Protein AF-A0A1A8QWY4-F1 (afdb_monomer_lite)

Structure (mmCIF, N/CA/C/O backbone):
data_AF-A0A1A8QWY4-F1
#
_entry.id   AF-A0A1A8QWY4-F1
#
loop_
_atom_site.group_PDB
_atom_site.id
_atom_site.type_symbol
_atom_site.label_atom_id
_atom_site.label_alt_id
_atom_site.label_comp_id
_atom_site.label_asym_id
_atom_site.label_entity_id
_atom_site.label_seq_id
_atom_site.pdbx_PDB_ins_code
_atom_site.Cartn_x
_atom_site.Cartn_y
_atom_site.Cartn_z
_atom_site.occupancy
_atom_site.B_iso_or_equiv
_atom_site.auth_seq_id
_atom_site.auth_comp_id
_atom_site.auth_asym_id
_atom_site.auth_atom_id
_atom_site.pdbx_PDB_model_num
ATOM 1 N N . TYR A 1 1 ? -11.179 -5.323 -18.423 1.00 49.53 1 TYR A N 1
ATOM 2 C CA . TYR A 1 1 ? -10.943 -4.690 -19.739 1.00 49.53 1 TYR A CA 1
ATOM 3 C C . TYR A 1 1 ? -12.308 -4.491 -20.391 1.00 49.53 1 TYR A C 1
ATOM 5 O O . TYR A 1 1 ? -13.098 -5.420 -20.308 1.00 49.53 1 TYR A O 1
ATOM 13 N N . ASN A 1 2 ? -12.619 -3.293 -20.911 1.00 76.88 2 ASN A N 1
ATOM 14 C CA . ASN A 1 2 ? -13.962 -2.865 -21.365 1.00 76.88 2 ASN A CA 1
ATOM 15 C C . ASN A 1 2 ? -15.094 -3.124 -20.358 1.00 76.88 2 ASN A C 1
ATOM 17 O O . ASN A 1 2 ? -16.092 -3.777 -20.651 1.00 76.88 2 ASN A O 1
ATOM 21 N N . GLN A 1 3 ? -14.909 -2.622 -19.139 1.00 86.12 3 GLN A N 1
ATOM 22 C CA . GLN A 1 3 ? -15.880 -2.785 -18.068 1.00 86.12 3 GLN A CA 1
ATOM 23 C C . GLN A 1 3 ? -17.067 -1.814 -18.248 1.00 86.12 3 GLN A C 1
ATOM 25 O O . GLN A 1 3 ? -16.849 -0.670 -18.654 1.00 86.12 3 GLN A O 1
ATOM 30 N N . PRO A 1 4 ? -18.325 -2.227 -17.986 1.00 91.88 4 PRO A N 1
ATOM 31 C CA . PRO A 1 4 ? -19.461 -1.315 -18.069 1.00 91.88 4 PRO A CA 1
ATOM 32 C C . PRO A 1 4 ? -19.357 -0.220 -17.001 1.00 91.88 4 PRO A C 1
ATOM 34 O O . PRO A 1 4 ? -19.010 -0.494 -15.851 1.00 91.88 4 PRO A O 1
ATOM 37 N N . ARG A 1 5 ? -19.734 1.017 -17.362 1.00 87.81 5 ARG A N 1
ATOM 38 C CA . ARG A 1 5 ? -19.660 2.195 -16.470 1.00 87.81 5 ARG A CA 1
ATOM 39 C C . ARG A 1 5 ? -20.371 1.989 -15.129 1.00 87.81 5 ARG A C 1
ATOM 41 O O . ARG A 1 5 ? -19.937 2.532 -14.120 1.00 87.81 5 ARG A O 1
ATOM 48 N N . SER A 1 6 ? -21.444 1.197 -15.103 1.00 91.81 6 SER A N 1
ATOM 49 C CA . SER A 1 6 ? -22.170 0.849 -13.877 1.00 91.81 6 SER A CA 1
ATOM 50 C C . SER A 1 6 ? -21.307 0.071 -12.882 1.00 91.81 6 SER A C 1
ATOM 52 O O . SER A 1 6 ? -21.369 0.341 -11.685 1.00 91.81 6 SER A O 1
ATOM 54 N N . LEU A 1 7 ? -20.475 -0.856 -13.364 1.00 91.19 7 LEU A N 1
ATOM 55 C CA . LEU A 1 7 ? -19.603 -1.658 -12.512 1.00 91.19 7 LEU A CA 1
ATOM 56 C C . LEU A 1 7 ? -18.430 -0.827 -11.979 1.00 91.19 7 LEU A C 1
ATOM 58 O O . LEU A 1 7 ? -18.084 -0.957 -10.808 1.00 91.19 7 LEU A O 1
ATOM 62 N N . ASP A 1 8 ? -17.876 0.083 -12.783 1.00 87.44 8 ASP A N 1
ATOM 63 C CA . ASP A 1 8 ? -16.847 1.024 -12.313 1.00 87.44 8 ASP A CA 1
ATOM 64 C C . ASP A 1 8 ? -17.378 1.936 -11.202 1.00 87.44 8 ASP A C 1
ATOM 66 O O . ASP A 1 8 ? -16.730 2.113 -10.168 1.00 87.44 8 ASP A O 1
ATOM 70 N N . LEU A 1 9 ? -18.594 2.462 -11.377 1.00 87.81 9 LEU A N 1
ATOM 71 C CA . LEU A 1 9 ? -19.258 3.292 -10.375 1.00 87.81 9 LEU A CA 1
ATOM 72 C C . LEU A 1 9 ? -19.534 2.498 -9.088 1.00 87.81 9 LEU A C 1
ATOM 74 O O . LEU A 1 9 ? -19.246 2.973 -7.990 1.00 87.81 9 LEU A O 1
ATOM 78 N N . ALA A 1 10 ? -20.036 1.265 -9.219 1.00 92.44 10 ALA A N 1
ATOM 79 C CA . ALA A 1 10 ? -20.291 0.379 -8.087 1.00 92.44 10 ALA A CA 1
ATOM 80 C C . ALA A 1 10 ? -19.004 0.075 -7.303 1.00 92.44 10 ALA A C 1
ATOM 82 O O . ALA A 1 10 ? -18.976 0.217 -6.082 1.00 92.44 10 ALA A O 1
ATOM 83 N N . LEU A 1 11 ? -17.909 -0.268 -7.991 1.00 90.06 11 LEU A N 1
ATOM 84 C CA . LEU A 1 11 ? -16.608 -0.498 -7.358 1.00 90.06 11 LEU A CA 1
ATOM 85 C C . LEU A 1 11 ? -16.070 0.764 -6.674 1.00 90.06 11 LEU A C 1
ATOM 87 O O . LEU A 1 11 ? -15.486 0.663 -5.592 1.00 90.06 11 LEU A O 1
ATOM 91 N N . LYS A 1 12 ? -16.274 1.950 -7.263 1.00 87.50 12 LYS A N 1
ATOM 92 C CA . LYS A 1 12 ? -15.898 3.2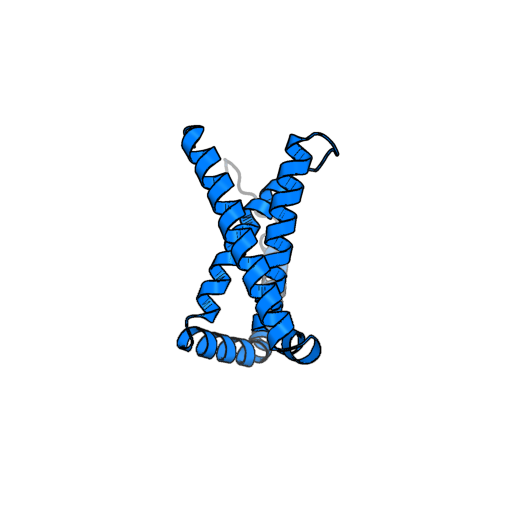31 -6.647 1.00 87.50 12 LYS A CA 1
ATOM 93 C C . LYS A 1 12 ? -16.642 3.436 -5.321 1.00 87.50 12 LYS A C 1
ATOM 95 O O . LYS A 1 12 ? -15.998 3.672 -4.299 1.00 87.50 12 LYS A O 1
ATOM 100 N N . TYR A 1 13 ? -17.964 3.256 -5.298 1.00 90.81 13 TYR A N 1
ATOM 101 C CA . TYR A 1 13 ? -18.756 3.370 -4.066 1.00 90.81 13 TYR A CA 1
ATOM 102 C C . TYR A 1 13 ? -18.387 2.324 -3.012 1.00 90.81 13 TYR A C 1
ATOM 104 O O . TYR A 1 13 ? -18.199 2.676 -1.847 1.00 90.81 13 TYR A O 1
ATOM 112 N N . CYS A 1 14 ? -18.201 1.064 -3.411 1.00 91.12 14 CYS A N 1
ATOM 113 C CA . CYS A 1 14 ? -17.723 0.018 -2.509 1.00 91.12 14 CYS A CA 1
ATOM 114 C C . CYS A 1 14 ? -16.376 0.398 -1.877 1.00 91.12 14 CYS A C 1
ATOM 116 O O . CYS A 1 14 ? -16.196 0.266 -0.668 1.00 91.12 14 CYS A O 1
ATOM 118 N N . ASN A 1 15 ? -15.436 0.927 -2.666 1.00 89.69 15 ASN A N 1
ATOM 119 C CA . ASN A 1 15 ? -14.136 1.357 -2.154 1.00 89.69 15 ASN A CA 1
ATOM 120 C C . ASN A 1 15 ? -14.244 2.477 -1.113 1.00 89.69 15 ASN A C 1
ATOM 122 O O . ASN A 1 15 ? -13.522 2.424 -0.112 1.00 89.69 15 ASN A O 1
ATOM 126 N N . TYR A 1 16 ? -15.136 3.452 -1.305 1.00 91.00 16 TYR A N 1
ATOM 127 C CA . TYR A 1 16 ? -15.405 4.477 -0.292 1.00 91.00 16 TYR A CA 1
ATOM 128 C C . TYR A 1 16 ? -15.984 3.885 0.985 1.00 91.00 16 TYR A C 1
ATOM 130 O O . TYR A 1 16 ? -15.478 4.179 2.065 1.00 91.00 16 TYR A O 1
ATOM 138 N N . PHE A 1 17 ? -16.993 3.022 0.860 1.00 93.50 17 PHE A N 1
ATOM 139 C CA . PHE A 1 17 ? -17.651 2.385 1.998 1.00 93.50 17 PHE A CA 1
ATOM 140 C C . PHE A 1 17 ? -16.683 1.533 2.832 1.00 93.50 17 PHE A C 1
ATOM 142 O O . PHE A 1 17 ? -16.621 1.664 4.052 1.00 93.50 17 PHE A O 1
ATOM 149 N N . PHE A 1 18 ? -15.854 0.705 2.190 1.00 90.69 18 PHE A N 1
ATOM 150 C CA . PHE A 1 18 ? -14.842 -0.069 2.911 1.00 90.69 18 PHE A CA 1
ATOM 151 C C . PHE A 1 18 ? -13.800 0.832 3.576 1.00 90.69 18 PHE A C 1
ATOM 153 O O . PHE A 1 18 ? -13.403 0.587 4.713 1.00 90.69 18 PHE A O 1
ATOM 160 N N . THR A 1 19 ? -13.365 1.895 2.893 1.00 91.12 19 THR A N 1
ATOM 161 C CA . THR A 1 19 ? -12.367 2.814 3.457 1.00 91.12 19 THR A CA 1
ATOM 162 C C . THR A 1 19 ? -12.923 3.571 4.659 1.00 91.12 19 THR A C 1
ATOM 164 O O . THR A 1 19 ? -12.224 3.680 5.663 1.00 91.12 19 THR A O 1
ATOM 167 N N . SER A 1 20 ? -14.172 4.040 4.606 1.00 93.38 20 SER A N 1
ATOM 168 C CA . SER A 1 20 ? -14.803 4.728 5.735 1.00 93.38 20 SER A CA 1
ATOM 169 C C . SER A 1 20 ? -14.970 3.802 6.940 1.00 93.38 20 SER A C 1
ATOM 171 O O . SER A 1 20 ? -14.622 4.199 8.053 1.00 93.38 20 SER A O 1
ATOM 173 N N . MET A 1 21 ? -15.387 2.548 6.730 1.00 92.94 21 MET A N 1
ATOM 174 C CA . MET A 1 21 ? -15.431 1.555 7.807 1.00 92.94 21 MET A CA 1
ATOM 175 C C . MET A 1 21 ? -14.048 1.299 8.414 1.00 92.94 21 MET A C 1
ATOM 177 O O . MET A 1 21 ? -13.925 1.253 9.635 1.00 92.94 21 MET A O 1
ATOM 181 N N . PHE A 1 22 ? -12.989 1.202 7.604 1.00 91.44 22 PHE A N 1
ATOM 182 C CA . PHE A 1 22 ? -11.632 1.007 8.125 1.00 91.44 22 PHE A CA 1
ATOM 183 C C . PHE A 1 22 ? -11.098 2.210 8.904 1.00 91.44 22 PHE A C 1
ATOM 185 O O . PHE A 1 22 ? -10.380 2.027 9.886 1.00 91.44 22 PHE A O 1
ATOM 192 N N . VAL A 1 23 ? -11.433 3.430 8.483 1.00 93.81 23 VAL A N 1
ATOM 193 C CA . VAL A 1 23 ? -11.103 4.643 9.243 1.00 93.81 23 VAL A CA 1
ATOM 194 C C . VAL A 1 23 ? -11.809 4.610 10.595 1.00 93.81 23 VAL A C 1
ATOM 196 O O . VAL A 1 23 ? -11.167 4.814 11.623 1.00 93.81 23 VAL A O 1
ATOM 199 N N . LEU A 1 24 ? -13.105 4.292 10.608 1.00 95.06 24 LEU A N 1
ATOM 200 C CA . LEU A 1 24 ? -13.897 4.211 11.832 1.00 95.06 24 LEU A CA 1
ATOM 201 C C . LEU A 1 24 ? -13.357 3.133 12.784 1.00 95.06 24 LEU A C 1
ATOM 203 O O . LEU A 1 24 ? -13.155 3.402 13.965 1.00 95.06 24 LEU A O 1
ATOM 207 N N . GLU A 1 25 ? -13.036 1.946 12.270 1.00 92.94 25 GLU A N 1
ATOM 208 C CA . GLU A 1 25 ? -12.401 0.865 13.030 1.00 92.94 25 GLU A CA 1
ATOM 209 C C . GLU A 1 25 ? -11.072 1.312 13.668 1.00 92.94 25 GLU A C 1
ATOM 211 O O . GLU A 1 25 ? -10.830 1.056 14.851 1.00 92.94 25 GLU A O 1
ATOM 216 N N . ALA A 1 26 ? -10.212 2.003 12.911 1.00 91.88 26 ALA A N 1
ATOM 217 C CA . ALA A 1 26 ? -8.927 2.492 13.406 1.00 91.88 26 ALA A CA 1
ATOM 218 C C . ALA A 1 26 ? -9.088 3.574 14.485 1.00 91.88 26 ALA A C 1
ATOM 220 O O . ALA A 1 26 ? -8.382 3.540 15.493 1.00 91.88 26 ALA A O 1
ATOM 221 N N . VAL A 1 27 ? -10.042 4.496 14.313 1.00 93.88 27 VAL A N 1
ATOM 222 C CA . VAL A 1 27 ? -10.360 5.533 15.307 1.00 93.88 27 VAL A CA 1
ATOM 223 C C . VAL A 1 27 ? -10.887 4.905 16.596 1.00 93.88 27 VAL A C 1
ATOM 225 O O . VAL A 1 27 ? -10.397 5.234 17.675 1.00 93.88 27 VAL A O 1
ATOM 228 N N . LEU A 1 28 ? -11.820 3.952 16.504 1.00 93.94 28 LEU A N 1
ATOM 229 C CA . LEU A 1 28 ? -12.336 3.241 17.676 1.00 93.94 28 LEU A CA 1
ATOM 230 C C . LEU A 1 28 ? -11.222 2.501 18.425 1.00 93.94 28 LEU A C 1
ATOM 232 O O . LEU A 1 28 ? -11.135 2.601 19.648 1.00 93.94 28 LEU A O 1
ATOM 236 N N . LYS A 1 29 ? -10.322 1.811 17.712 1.00 91.06 29 LYS A N 1
ATOM 237 C CA . LYS A 1 29 ? -9.148 1.160 18.321 1.00 91.06 29 LYS A CA 1
ATOM 238 C C . LYS A 1 29 ? -8.216 2.162 19.000 1.00 91.06 29 LYS A C 1
ATOM 240 O O . LYS A 1 29 ? -7.703 1.872 20.080 1.00 91.06 29 LYS A O 1
ATOM 245 N N . LEU A 1 30 ? -7.986 3.323 18.387 1.00 92.44 30 LEU A N 1
ATOM 246 C CA . LEU A 1 30 ? -7.130 4.364 18.954 1.00 92.44 30 LEU A CA 1
ATOM 247 C C . LEU A 1 30 ? -7.714 4.918 20.260 1.00 92.44 30 LEU A C 1
ATOM 249 O O . LEU A 1 30 ? -6.974 5.082 21.229 1.00 92.44 30 LEU A O 1
ATOM 253 N N . ILE A 1 31 ? -9.030 5.148 20.302 1.00 93.38 31 ILE A N 1
ATOM 254 C CA . ILE A 1 31 ? -9.739 5.607 21.505 1.00 93.38 31 ILE A CA 1
ATOM 255 C C . ILE A 1 31 ? -9.716 4.521 22.590 1.00 93.38 31 ILE A C 1
ATOM 257 O O . ILE A 1 31 ? -9.390 4.814 23.736 1.00 93.38 31 ILE A O 1
ATOM 261 N N . ALA A 1 32 ? -9.999 3.264 22.234 1.00 93.25 32 ALA A N 1
ATOM 262 C CA . ALA A 1 32 ? -10.088 2.161 23.191 1.00 93.25 32 ALA A CA 1
ATOM 263 C C . ALA A 1 32 ? -8.735 1.784 23.822 1.00 93.25 32 ALA A C 1
ATOM 265 O O . ALA A 1 32 ? -8.659 1.532 25.023 1.00 93.25 32 ALA A O 1
ATOM 266 N N . PHE A 1 33 ? -7.654 1.731 23.034 1.00 89.12 33 PHE A N 1
ATOM 267 C CA . PHE A 1 33 ? -6.326 1.355 23.537 1.00 89.12 33 PHE A CA 1
ATOM 268 C C . PHE A 1 33 ? -5.491 2.549 24.024 1.00 89.12 33 PHE A C 1
ATOM 270 O O . PHE A 1 33 ? -4.528 2.354 24.772 1.00 89.12 33 PHE A O 1
ATOM 277 N N . GLY A 1 34 ? -5.832 3.767 23.601 1.00 89.25 34 GLY A N 1
ATOM 278 C CA . GLY A 1 34 ? -5.031 4.971 23.802 1.00 89.25 34 GLY A CA 1
ATOM 279 C C . GLY A 1 34 ? -3.769 5.007 22.928 1.00 89.25 34 GLY A C 1
ATOM 280 O O . GLY A 1 34 ? -3.248 3.979 22.486 1.00 89.25 34 GLY A O 1
ATOM 281 N N . PHE A 1 35 ? -3.221 6.208 22.713 1.00 86.38 35 PHE A N 1
ATOM 282 C CA . PHE A 1 35 ? -2.078 6.439 21.814 1.00 86.38 35 PHE A CA 1
ATOM 283 C C . PHE A 1 35 ? -0.872 5.533 22.114 1.00 86.38 35 PHE A C 1
ATOM 285 O O . PHE A 1 35 ? -0.337 4.874 21.226 1.00 86.38 35 PHE A O 1
ATOM 292 N N . ARG A 1 36 ? -0.447 5.437 23.377 1.00 86.38 36 ARG A N 1
ATOM 293 C CA . ARG A 1 36 ? 0.808 4.748 23.723 1.00 86.38 36 ARG A CA 1
ATOM 294 C C . ARG A 1 36 ? 0.760 3.237 23.484 1.00 86.38 36 ARG A C 1
ATOM 296 O O . ARG A 1 36 ? 1.755 2.653 23.063 1.00 86.38 36 ARG A O 1
ATOM 303 N N . ARG A 1 37 ? -0.378 2.592 23.758 1.00 87.88 37 ARG A N 1
ATOM 304 C CA . ARG A 1 37 ? -0.535 1.142 23.566 1.00 87.88 37 ARG A CA 1
ATOM 305 C C . ARG A 1 37 ? -0.850 0.807 22.111 1.00 87.88 37 ARG A C 1
ATOM 307 O O . ARG A 1 37 ? -0.335 -0.192 21.618 1.00 87.88 37 ARG A O 1
ATOM 314 N N . PHE A 1 38 ? -1.594 1.670 21.416 1.00 89.75 38 PHE A N 1
ATOM 315 C CA . PHE A 1 38 ? -1.869 1.520 19.988 1.00 89.75 38 PHE A CA 1
ATOM 316 C C . PHE A 1 38 ? -0.575 1.460 19.165 1.00 89.75 38 PHE A C 1
ATOM 318 O O . PHE A 1 38 ? -0.367 0.511 18.414 1.00 89.75 38 PHE A O 1
ATOM 325 N N . PHE A 1 39 ? 0.343 2.408 19.378 1.00 90.06 39 PHE A N 1
ATOM 326 C CA . PHE A 1 39 ? 1.611 2.455 18.646 1.00 90.06 39 PHE A CA 1
ATOM 327 C C . PHE A 1 39 ? 2.647 1.423 19.106 1.00 90.06 39 PHE A C 1
ATOM 329 O O . PHE A 1 39 ? 3.667 1.277 18.444 1.00 90.06 39 PHE A O 1
ATOM 336 N N . LYS A 1 40 ? 2.432 0.682 20.199 1.00 90.69 40 LYS A N 1
ATOM 337 C CA . LYS A 1 40 ? 3.360 -0.388 20.607 1.00 90.69 40 LYS A CA 1
ATO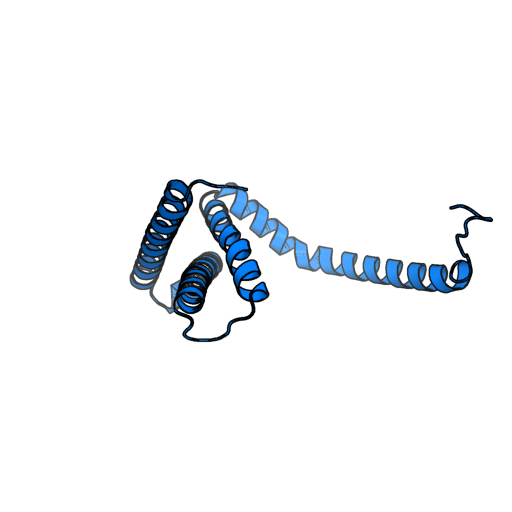M 338 C C . LYS A 1 40 ? 3.129 -1.688 19.826 1.00 90.69 40 LYS A C 1
ATOM 340 O O . LYS A 1 40 ? 4.068 -2.458 19.641 1.00 90.69 40 LYS A O 1
ATOM 345 N N . ASP A 1 41 ? 1.903 -1.937 19.371 1.00 87.94 41 ASP A N 1
ATOM 346 C CA . ASP A 1 41 ? 1.546 -3.154 18.638 1.00 87.94 41 ASP A CA 1
ATOM 347 C C . ASP A 1 41 ? 1.796 -2.998 17.128 1.00 87.94 41 ASP A C 1
ATOM 349 O O . ASP A 1 41 ? 1.172 -2.173 16.456 1.00 87.94 41 ASP A O 1
ATOM 353 N N . ARG A 1 42 ? 2.682 -3.837 16.575 1.00 86.88 42 ARG A N 1
ATOM 354 C CA . ARG A 1 42 ? 3.044 -3.857 15.144 1.00 86.88 42 ARG A CA 1
ATOM 355 C C . ARG A 1 42 ? 1.829 -4.092 14.245 1.00 86.88 42 ARG A C 1
ATOM 357 O O . ARG A 1 42 ? 1.744 -3.521 13.162 1.00 86.88 42 ARG A O 1
ATOM 364 N N . TRP A 1 43 ? 0.850 -4.866 14.713 1.00 87.19 43 TRP A N 1
ATOM 365 C CA . TRP A 1 43 ? -0.369 -5.149 13.954 1.00 87.19 43 TRP A CA 1
ATOM 366 C C . TRP A 1 43 ? -1.356 -3.986 13.929 1.00 87.19 43 TRP A C 1
ATOM 368 O O . TRP A 1 43 ? -2.225 -3.945 13.059 1.00 87.19 43 TRP A O 1
ATOM 378 N N . ASN A 1 44 ? -1.263 -3.056 14.878 1.00 89.62 44 ASN A N 1
ATOM 379 C CA . ASN A 1 44 ? -2.050 -1.824 14.866 1.00 89.62 44 ASN A CA 1
ATOM 380 C C . ASN A 1 44 ? -1.345 -0.734 14.048 1.00 89.62 44 ASN A C 1
ATOM 382 O O . ASN A 1 44 ? -2.013 0.015 13.340 1.00 89.62 44 ASN A O 1
ATOM 386 N N . GLN A 1 45 ? -0.007 -0.707 14.053 1.00 90.94 45 GLN A N 1
ATOM 387 C CA . GLN A 1 45 ? 0.775 0.139 13.144 1.00 90.94 45 GLN A CA 1
ATOM 388 C C . GLN A 1 45 ? 0.511 -0.210 11.671 1.00 90.94 45 GLN A C 1
ATOM 390 O O . GLN A 1 45 ? 0.254 0.685 10.870 1.00 90.94 45 GLN A O 1
ATOM 395 N N . LEU A 1 46 ? 0.517 -1.503 11.319 1.00 89.75 46 LEU A N 1
ATOM 396 C CA . LEU A 1 46 ? 0.203 -1.971 9.964 1.00 89.75 46 LEU A CA 1
ATOM 397 C C . LEU A 1 46 ? -1.234 -1.608 9.558 1.00 89.75 46 LEU A C 1
ATOM 399 O O . LEU A 1 46 ? -1.463 -1.137 8.448 1.00 89.75 46 LEU A O 1
ATOM 403 N N . ASP A 1 47 ? -2.194 -1.777 10.468 1.00 90.56 47 ASP A N 1
ATOM 404 C CA . ASP A 1 47 ? -3.598 -1.412 10.248 1.00 90.56 47 ASP A CA 1
ATOM 405 C C . ASP A 1 47 ? -3.751 0.091 9.954 1.00 90.56 47 ASP A C 1
ATOM 407 O O . ASP A 1 47 ?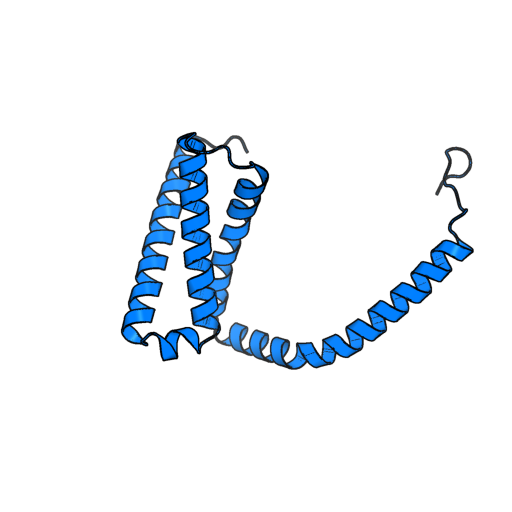 -4.374 0.472 8.960 1.00 90.56 47 ASP A O 1
ATOM 411 N N . LEU A 1 48 ? -3.098 0.942 10.754 1.00 92.12 48 LEU A N 1
ATOM 412 C CA . LEU A 1 48 ? -3.079 2.390 10.547 1.00 92.12 48 LEU A CA 1
ATOM 413 C C . LEU A 1 48 ? -2.416 2.769 9.215 1.00 92.12 48 LEU A C 1
ATOM 415 O O . LEU A 1 48 ? -2.953 3.596 8.481 1.00 92.12 48 LEU A O 1
ATOM 419 N N . ALA A 1 49 ? -1.288 2.145 8.869 1.00 92.19 49 ALA A N 1
ATOM 420 C CA . ALA A 1 49 ? -0.599 2.391 7.604 1.00 92.19 49 ALA A CA 1
ATOM 421 C C . ALA A 1 49 ? -1.489 2.055 6.394 1.00 92.19 49 ALA A C 1
ATOM 423 O O . ALA A 1 49 ? -1.577 2.847 5.456 1.00 92.19 49 ALA A O 1
ATOM 424 N N . ILE A 1 50 ? -2.213 0.931 6.437 1.00 91.94 50 ILE A N 1
ATOM 425 C CA . ILE A 1 50 ? -3.169 0.548 5.387 1.00 91.94 50 ILE A CA 1
ATOM 426 C C . ILE A 1 50 ? -4.298 1.576 5.271 1.00 91.94 50 ILE A C 1
ATOM 428 O O . ILE A 1 50 ? -4.698 1.912 4.154 1.00 91.94 50 ILE A O 1
ATOM 432 N N . VAL A 1 51 ? -4.822 2.080 6.392 1.00 93.44 51 VAL A N 1
ATOM 433 C CA . VAL A 1 51 ? -5.873 3.112 6.398 1.00 93.44 51 VAL A CA 1
ATOM 434 C C . VAL A 1 51 ? -5.365 4.414 5.778 1.00 93.44 51 VAL A C 1
ATOM 436 O O . VAL A 1 51 ? -6.024 4.957 4.894 1.00 93.44 51 VAL A O 1
ATOM 439 N N . LEU A 1 52 ? -4.175 4.880 6.160 1.00 92.94 52 LEU A N 1
ATOM 440 C CA . LEU A 1 52 ? -3.574 6.097 5.603 1.00 92.94 52 LEU A CA 1
ATOM 441 C C . LEU A 1 52 ? -3.326 5.975 4.096 1.00 92.94 52 LEU A C 1
ATOM 443 O O . LEU A 1 52 ? -3.731 6.844 3.328 1.00 92.94 52 LEU A O 1
ATOM 447 N N . LEU A 1 53 ? -2.734 4.860 3.666 1.00 91.88 53 LEU A N 1
ATOM 448 C CA . LEU A 1 53 ? -2.503 4.544 2.258 1.00 91.88 53 LEU A CA 1
ATOM 449 C C . LEU A 1 53 ? -3.816 4.499 1.462 1.00 91.88 53 LEU A C 1
ATOM 451 O O . LEU A 1 53 ? -3.891 4.960 0.325 1.00 91.88 53 LEU A O 1
ATOM 455 N N . SER A 1 54 ? -4.867 3.961 2.078 1.00 90.75 54 SER A N 1
ATOM 456 C CA . SER A 1 54 ? -6.203 3.857 1.497 1.00 90.75 54 SER A CA 1
ATOM 457 C C . SER A 1 54 ? -6.862 5.213 1.289 1.00 90.75 54 SER A C 1
ATOM 459 O O . SER A 1 54 ? -7.434 5.440 0.227 1.00 90.75 54 SER A O 1
ATOM 461 N N . VAL A 1 55 ? -6.771 6.100 2.281 1.00 92.31 55 VAL A N 1
ATOM 462 C CA . VAL A 1 55 ? -7.290 7.469 2.191 1.00 92.31 55 VAL A CA 1
ATOM 463 C C . VAL A 1 55 ? -6.497 8.256 1.150 1.00 92.31 55 VAL A C 1
ATOM 465 O O . VAL A 1 55 ? -7.097 8.820 0.242 1.00 92.31 55 VAL A O 1
ATOM 468 N N . MET A 1 56 ? -5.163 8.207 1.208 1.00 90.25 56 MET A N 1
ATOM 469 C CA . MET A 1 56 ? -4.281 8.877 0.246 1.00 90.25 56 MET A CA 1
ATOM 470 C C . MET A 1 56 ? -4.538 8.413 -1.194 1.00 90.25 56 MET A C 1
ATOM 472 O O . MET A 1 56 ? -4.611 9.220 -2.114 1.00 90.25 56 MET A O 1
ATOM 476 N N . GLY A 1 57 ? -4.713 7.108 -1.406 1.00 88.62 57 GLY A N 1
ATOM 477 C CA . GLY A 1 57 ? -4.983 6.565 -2.735 1.00 88.62 57 GLY A CA 1
ATOM 478 C C . GLY A 1 57 ? -6.346 6.966 -3.296 1.00 88.62 57 GLY A C 1
ATOM 479 O O . GLY A 1 57 ? -6.525 6.913 -4.505 1.00 88.62 57 GLY A O 1
ATOM 480 N N . ILE A 1 58 ? -7.315 7.325 -2.452 1.00 88.81 58 ILE A N 1
ATOM 481 C CA . ILE A 1 58 ? -8.614 7.846 -2.892 1.00 88.81 58 ILE A CA 1
ATOM 482 C C . ILE A 1 58 ? -8.521 9.352 -3.150 1.00 88.81 58 ILE A C 1
ATOM 484 O O . ILE A 1 58 ? -8.984 9.812 -4.187 1.00 88.81 58 ILE A O 1
ATOM 488 N N . THR A 1 59 ? -7.890 10.124 -2.260 1.00 87.12 59 THR A N 1
ATOM 489 C CA . THR A 1 59 ? -7.765 11.579 -2.443 1.00 87.12 59 THR A CA 1
ATOM 490 C C . THR A 1 59 ? -6.968 11.933 -3.694 1.00 87.12 59 THR A C 1
ATOM 492 O O . THR A 1 59 ? -7.359 12.843 -4.416 1.00 87.12 59 THR A O 1
ATOM 495 N N . LEU A 1 60 ? -5.896 11.195 -3.999 1.00 85.25 60 LEU A N 1
ATOM 496 C CA . LEU A 1 60 ? -5.103 11.411 -5.214 1.00 85.25 60 LEU A CA 1
ATOM 497 C C . LEU A 1 60 ? -5.893 11.127 -6.502 1.00 85.25 60 LEU A C 1
ATOM 499 O O . LEU A 1 60 ? -5.727 11.859 -7.473 1.00 85.25 60 LEU A O 1
ATOM 503 N N . GLU A 1 61 ? -6.770 10.116 -6.508 1.00 83.25 61 GLU A N 1
ATOM 504 C CA . GLU A 1 61 ? -7.643 9.834 -7.660 1.00 83.25 61 GLU A CA 1
ATOM 505 C C . GLU A 1 61 ? -8.685 10.944 -7.874 1.00 83.25 61 GLU A C 1
ATOM 507 O O . GLU A 1 61 ? -8.951 11.325 -9.011 1.00 83.25 61 GLU A O 1
ATOM 512 N N . GLU A 1 62 ? -9.244 11.518 -6.805 1.00 83.06 62 GLU A N 1
ATOM 513 C CA . GLU A 1 62 ? -10.205 12.624 -6.937 1.00 83.06 62 GLU A CA 1
ATOM 514 C C . GLU A 1 62 ? -9.544 13.946 -7.367 1.00 83.06 62 GLU A C 1
ATOM 516 O O . GLU A 1 62 ? -10.158 14.739 -8.088 1.00 83.06 62 GLU A O 1
ATOM 521 N N . ILE A 1 63 ? -8.290 14.188 -6.965 1.00 81.94 63 ILE A N 1
ATOM 522 C CA . ILE A 1 63 ? -7.517 15.372 -7.381 1.00 81.94 63 ILE A CA 1
ATOM 523 C C . ILE A 1 63 ? -7.198 15.325 -8.882 1.00 81.94 63 ILE A C 1
ATOM 525 O O . ILE A 1 63 ? -7.297 16.356 -9.548 1.00 81.94 63 ILE A O 1
ATOM 529 N N . GLU A 1 64 ? -6.869 14.144 -9.419 1.00 77.12 64 GLU A N 1
ATOM 530 C CA . GLU A 1 64 ? -6.666 13.929 -10.860 1.00 77.12 64 GLU A CA 1
ATOM 531 C C . GLU A 1 64 ? -7.935 14.271 -11.656 1.00 77.12 64 GLU A C 1
ATOM 533 O O . GLU A 1 64 ? -7.874 15.024 -12.626 1.00 77.12 64 GLU A O 1
ATOM 538 N N . ILE A 1 65 ? -9.099 13.782 -11.208 1.00 72.94 65 ILE A N 1
ATOM 539 C CA . ILE A 1 65 ? -10.396 14.035 -11.862 1.00 72.94 65 ILE A CA 1
ATOM 540 C C . ILE A 1 65 ? -10.754 15.525 -11.829 1.00 72.94 65 ILE A C 1
ATOM 542 O O . ILE A 1 65 ? -11.324 16.052 -12.783 1.00 72.94 65 ILE A O 1
ATOM 546 N N . SER A 1 66 ? -10.402 16.207 -10.739 1.00 74.06 66 SER A N 1
ATOM 547 C CA . SER A 1 66 ? -10.679 17.633 -10.548 1.00 74.06 66 SER A CA 1
ATOM 548 C C . SER A 1 66 ? -9.682 18.545 -11.279 1.00 74.06 66 SER A C 1
ATOM 550 O O . SER A 1 66 ? -9.809 19.763 -11.180 1.00 74.06 66 SER A O 1
ATOM 552 N N . ALA A 1 67 ? -8.681 17.979 -11.975 1.00 70.50 67 ALA A N 1
ATOM 553 C CA . ALA A 1 67 ? -7.597 18.680 -12.676 1.00 70.50 67 ALA A CA 1
ATOM 554 C C . ALA A 1 67 ? -6.889 19.766 -11.837 1.00 70.50 67 ALA A C 1
ATOM 556 O O . ALA A 1 67 ? -6.277 20.686 -12.378 1.00 70.50 67 ALA A O 1
ATOM 557 N N . ALA A 1 68 ? -6.964 19.663 -10.507 1.00 70.00 68 ALA A N 1
ATOM 558 C CA . ALA A 1 68 ? -6.508 20.713 -9.601 1.00 70.00 68 ALA A CA 1
ATOM 559 C C . ALA A 1 68 ? -4.974 20.782 -9.524 1.00 70.00 68 ALA A C 1
ATOM 561 O O . ALA A 1 68 ? -4.416 21.845 -9.263 1.00 70.00 68 ALA A O 1
ATOM 562 N N . LEU A 1 69 ? -4.293 19.653 -9.760 1.00 73.44 69 LEU A N 1
ATOM 563 C CA . LEU A 1 69 ? -2.835 19.537 -9.797 1.00 73.44 69 LEU A CA 1
ATOM 564 C C . LEU A 1 69 ? -2.407 18.498 -10.850 1.00 73.44 69 LEU A C 1
ATOM 566 O O . LEU A 1 69 ? -2.991 17.413 -10.895 1.00 73.44 69 LEU A O 1
ATOM 570 N N . PRO A 1 70 ? -1.364 18.767 -11.660 1.00 73.50 70 PRO A N 1
ATOM 571 C CA . PRO A 1 70 ? -0.798 17.774 -12.566 1.00 73.50 70 PRO A CA 1
ATOM 572 C C . PRO A 1 70 ? -0.021 16.715 -11.768 1.00 73.50 70 PRO A C 1
ATOM 574 O O . PRO A 1 70 ? 1.115 16.934 -11.348 1.00 73.50 70 PRO A O 1
ATOM 577 N N . ILE A 1 71 ? -0.642 15.555 -11.541 1.00 78.38 71 ILE A N 1
ATOM 578 C CA . ILE A 1 71 ? -0.031 14.407 -10.856 1.00 78.38 71 ILE A CA 1
ATOM 579 C C . ILE A 1 71 ? 0.480 13.404 -11.898 1.00 78.38 71 ILE A C 1
ATOM 581 O O . ILE A 1 71 ? -0.174 13.144 -12.905 1.00 78.38 71 ILE A O 1
ATOM 585 N N . ASN A 1 72 ? 1.652 12.807 -11.655 1.00 83.25 72 ASN A N 1
ATOM 586 C CA . ASN A 1 72 ? 2.211 11.796 -12.551 1.00 83.25 72 ASN A CA 1
ATOM 587 C C . ASN A 1 72 ? 1.323 10.526 -12.570 1.00 83.25 72 ASN A C 1
ATOM 589 O O . ASN A 1 72 ? 1.113 9.924 -11.509 1.00 83.25 72 ASN A O 1
ATOM 593 N N . PRO A 1 73 ? 0.870 10.050 -13.747 1.00 83.00 73 PRO A N 1
ATOM 594 C CA . PRO A 1 73 ? -0.018 8.886 -13.865 1.00 83.00 73 PRO A CA 1
ATOM 595 C C . PRO A 1 73 ? 0.596 7.591 -13.307 1.00 83.00 73 PRO A C 1
ATOM 597 O O . PRO A 1 73 ? -0.117 6.674 -12.891 1.00 83.00 73 PRO A O 1
ATOM 600 N N . THR A 1 74 ? 1.926 7.515 -13.229 1.00 87.25 74 THR A N 1
ATOM 601 C CA . THR A 1 74 ? 2.644 6.381 -12.632 1.00 87.25 74 THR A CA 1
ATOM 602 C C . THR A 1 74 ? 2.359 6.260 -11.135 1.00 87.25 74 THR A C 1
ATOM 604 O O . THR A 1 74 ? 2.151 5.154 -10.636 1.00 87.25 74 THR A O 1
ATOM 607 N N . ILE A 1 75 ? 2.284 7.388 -10.420 1.00 85.81 75 ILE A N 1
ATOM 608 C CA . ILE A 1 75 ? 2.013 7.415 -8.975 1.00 85.81 75 ILE A CA 1
ATOM 609 C C . ILE A 1 75 ? 0.598 6.902 -8.705 1.00 85.81 75 ILE A C 1
ATOM 611 O O . ILE A 1 75 ? 0.405 6.051 -7.839 1.00 85.81 75 ILE A O 1
ATOM 615 N N . ILE A 1 76 ? -0.380 7.341 -9.497 1.00 83.88 76 ILE A N 1
ATOM 616 C CA . ILE A 1 76 ? -1.769 6.872 -9.400 1.00 83.88 76 ILE A CA 1
ATOM 617 C C . ILE A 1 76 ? -1.843 5.356 -9.623 1.00 83.88 76 ILE A C 1
ATOM 619 O O . ILE A 1 76 ? -2.486 4.639 -8.854 1.00 83.88 76 ILE A O 1
ATOM 623 N N . ARG A 1 77 ? -1.123 4.832 -10.624 1.00 85.81 77 ARG A N 1
ATOM 624 C CA . ARG A 1 77 ? -1.061 3.387 -10.885 1.00 85.81 77 ARG A CA 1
ATOM 625 C C . ARG A 1 77 ? -0.459 2.611 -9.710 1.00 85.81 77 ARG A C 1
ATOM 627 O O . ARG A 1 77 ? -1.009 1.576 -9.334 1.00 85.81 77 ARG A O 1
ATOM 634 N N . ILE A 1 78 ? 0.620 3.112 -9.110 1.00 89.00 78 ILE A N 1
ATOM 635 C CA . ILE A 1 78 ? 1.239 2.511 -7.918 1.00 89.00 78 ILE A CA 1
ATOM 636 C C . ILE A 1 78 ? 0.247 2.506 -6.746 1.00 89.00 78 ILE A C 1
ATOM 638 O O . ILE A 1 78 ? 0.042 1.462 -6.124 1.00 89.00 78 ILE A O 1
ATOM 642 N N . MET A 1 79 ? -0.437 3.626 -6.491 1.00 85.94 79 MET A N 1
ATOM 643 C CA . MET A 1 79 ? -1.434 3.741 -5.420 1.00 85.94 79 MET A CA 1
ATOM 644 C C . MET A 1 79 ? -2.621 2.789 -5.613 1.00 85.94 79 MET A C 1
ATOM 646 O O . MET A 1 79 ? -3.118 2.226 -4.636 1.00 85.94 79 MET A O 1
ATOM 650 N N . ARG A 1 80 ? -3.043 2.540 -6.860 1.00 85.25 80 ARG A N 1
ATOM 651 C CA . ARG A 1 80 ? -4.064 1.528 -7.177 1.00 85.25 80 ARG A CA 1
ATOM 652 C C . ARG A 1 80 ? -3.615 0.122 -6.805 1.00 85.25 80 ARG A C 1
ATOM 654 O O . ARG A 1 80 ? -4.377 -0.595 -6.162 1.00 85.25 80 ARG A O 1
ATOM 661 N N . VAL A 1 81 ? -2.389 -0.260 -7.165 1.00 88.50 81 VAL A N 1
ATOM 662 C CA . VAL A 1 81 ? -1.829 -1.580 -6.822 1.00 88.50 81 VAL A CA 1
ATOM 663 C C . VAL A 1 81 ? -1.706 -1.732 -5.307 1.00 88.50 81 VAL A C 1
ATOM 665 O O . VAL A 1 81 ? -2.105 -2.752 -4.752 1.00 88.50 81 VAL A O 1
ATOM 668 N N . LEU A 1 82 ? -1.250 -0.684 -4.621 1.00 86.56 82 LEU A N 1
ATOM 669 C CA . LEU A 1 82 ? -1.088 -0.633 -3.167 1.00 86.56 82 LEU A CA 1
ATOM 670 C C . LEU A 1 82 ? -2.381 -0.904 -2.381 1.00 86.56 82 LEU A C 1
ATOM 672 O O . LEU A 1 82 ? -2.307 -1.351 -1.238 1.00 86.56 82 LEU A O 1
ATOM 676 N N . ARG A 1 83 ? -3.571 -0.746 -2.981 1.00 83.75 83 ARG A N 1
ATOM 677 C CA . ARG A 1 83 ? -4.845 -1.148 -2.350 1.00 83.75 83 ARG A CA 1
ATOM 678 C C . ARG A 1 83 ? -4.894 -2.643 -2.016 1.00 83.75 83 ARG A C 1
ATOM 680 O O . ARG A 1 83 ? -5.600 -3.008 -1.076 1.00 83.75 83 ARG A O 1
ATOM 687 N N . ILE A 1 84 ? -4.111 -3.492 -2.695 1.00 88.25 84 ILE A N 1
ATOM 688 C CA . ILE A 1 84 ? -3.988 -4.921 -2.360 1.00 88.25 84 ILE A CA 1
ATOM 689 C C . ILE A 1 84 ? -3.431 -5.143 -0.949 1.00 88.25 84 ILE A C 1
ATOM 691 O O . ILE A 1 84 ? -3.747 -6.148 -0.319 1.00 88.25 84 ILE A O 1
ATOM 695 N N . ALA A 1 85 ? -2.696 -4.172 -0.392 1.00 87.69 85 ALA A N 1
ATOM 696 C CA . ALA A 1 85 ? -2.219 -4.226 0.987 1.00 87.69 85 ALA A CA 1
ATOM 697 C C . ALA A 1 85 ? -3.369 -4.369 1.998 1.00 87.69 85 ALA A C 1
ATOM 699 O O . ALA A 1 85 ? -3.168 -4.923 3.073 1.00 87.69 85 ALA A O 1
ATOM 700 N N . ARG A 1 86 ? -4.600 -3.953 1.656 1.00 86.75 86 ARG A N 1
ATOM 701 C CA . ARG A 1 86 ? -5.792 -4.178 2.493 1.00 86.75 86 ARG A CA 1
ATOM 702 C C . ARG A 1 86 ? -6.059 -5.662 2.749 1.00 86.75 86 ARG A C 1
ATOM 704 O O . ARG A 1 86 ? -6.535 -6.001 3.827 1.00 86.75 86 ARG A O 1
ATOM 711 N N . VAL A 1 87 ? -5.703 -6.546 1.812 1.00 87.69 87 VAL A N 1
ATOM 712 C CA . VAL A 1 87 ? -5.821 -8.006 1.972 1.00 87.69 87 VAL A CA 1
ATOM 713 C C . VAL A 1 87 ? -4.948 -8.502 3.128 1.00 87.69 87 VAL A C 1
ATOM 715 O O . VAL A 1 87 ? -5.326 -9.446 3.817 1.00 87.69 87 VAL A O 1
ATOM 718 N N . LEU A 1 88 ? -3.844 -7.812 3.441 1.00 85.69 88 LEU A N 1
ATOM 719 C CA . LEU A 1 88 ? -2.991 -8.144 4.587 1.00 85.69 88 LEU A CA 1
ATOM 720 C C . LE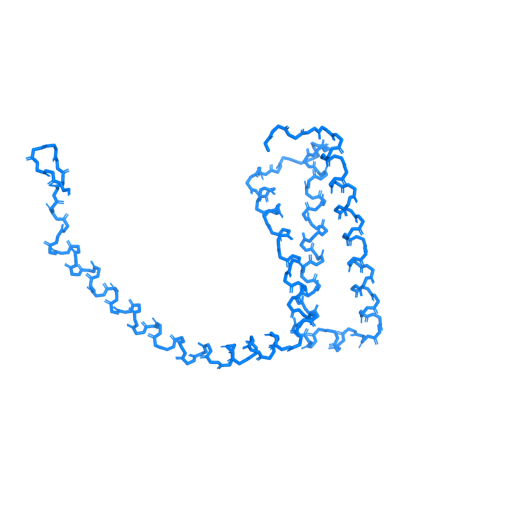U A 1 88 ? -3.733 -8.031 5.926 1.00 85.69 88 LEU A C 1
ATOM 722 O O . LEU A 1 88 ? -3.335 -8.675 6.895 1.00 85.69 88 LEU A O 1
ATOM 726 N N . LYS A 1 89 ? -4.848 -7.288 5.999 1.00 80.94 89 LYS A N 1
ATOM 727 C CA . LYS A 1 89 ? -5.702 -7.282 7.195 1.00 80.94 89 LYS A CA 1
ATOM 728 C C . LYS A 1 89 ? -6.298 -8.661 7.493 1.00 80.94 89 LYS A C 1
ATOM 730 O O . LYS A 1 89 ? -6.459 -8.994 8.664 1.00 80.94 89 LYS A O 1
ATOM 735 N N . LEU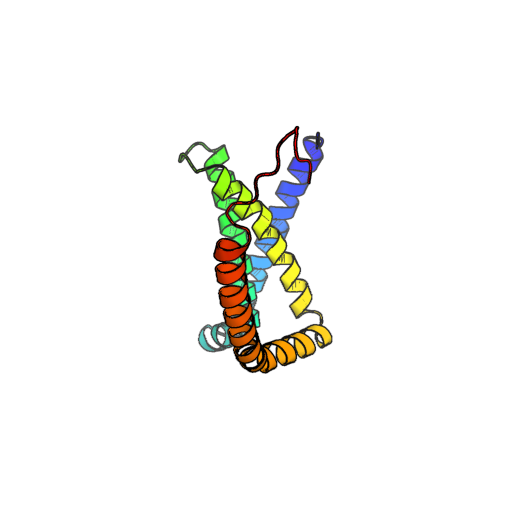 A 1 90 ? -6.558 -9.487 6.474 1.00 82.31 90 LEU A N 1
ATOM 736 C CA . LEU A 1 90 ? -7.037 -10.863 6.663 1.00 82.31 90 LEU A CA 1
ATOM 737 C C . LEU A 1 90 ? -6.005 -11.720 7.407 1.00 82.31 90 LEU A C 1
ATOM 739 O O . LEU A 1 90 ? -6.377 -12.593 8.189 1.00 82.31 90 LEU A O 1
ATOM 743 N N . LEU A 1 91 ? -4.711 -11.417 7.252 1.00 80.69 91 LEU A N 1
ATOM 744 C CA . LEU A 1 91 ? -3.646 -12.114 7.974 1.00 80.69 91 LEU A CA 1
ATOM 745 C C . LEU A 1 91 ? -3.747 -11.911 9.491 1.00 80.69 91 LEU A C 1
ATOM 747 O O . LEU A 1 91 ? -3.391 -12.804 10.253 1.00 80.69 91 LEU A O 1
ATOM 751 N N . LYS A 1 92 ? -4.284 -10.768 9.936 1.00 72.81 92 LYS A N 1
ATOM 752 C CA . LYS A 1 92 ? -4.501 -10.471 11.359 1.00 72.81 92 LYS A CA 1
ATOM 753 C C . LYS A 1 92 ? -5.634 -11.303 11.966 1.00 72.81 92 LYS A C 1
ATOM 755 O O . LYS A 1 92 ? -5.603 -11.568 13.165 1.00 72.81 92 LYS A O 1
ATOM 760 N N . MET A 1 93 ? -6.626 -11.699 11.164 1.00 75.06 93 MET A N 1
ATOM 761 C CA . MET A 1 93 ? -7.740 -12.539 11.622 1.00 75.06 93 MET A CA 1
ATOM 762 C C . MET A 1 93 ? -7.317 -14.000 11.808 1.00 75.06 93 MET A C 1
ATOM 764 O O . MET A 1 93 ? -7.820 -14.683 12.697 1.00 75.06 93 MET A O 1
ATOM 768 N N . ALA A 1 94 ? -6.360 -14.471 11.007 1.00 84.56 94 ALA A N 1
ATOM 769 C CA . ALA A 1 94 ? -5.838 -15.827 11.091 1.00 84.56 94 ALA A CA 1
ATOM 770 C C . ALA A 1 94 ? -4.754 -15.938 12.179 1.00 84.56 94 ALA A C 1
ATOM 772 O O . ALA A 1 94 ? -3.558 -15.808 11.913 1.00 84.56 94 ALA A O 1
ATOM 773 N N . THR A 1 95 ? -5.170 -16.220 13.415 1.00 80.25 95 THR A N 1
ATOM 774 C CA . THR A 1 95 ? -4.276 -16.368 14.582 1.00 80.25 95 THR A CA 1
ATOM 775 C C . THR A 1 95 ? -3.147 -17.380 14.359 1.00 80.25 95 THR A C 1
ATOM 777 O O . THR A 1 95 ? -2.004 -17.098 14.715 1.00 80.25 95 THR A O 1
ATOM 780 N N . GLY A 1 96 ? -3.427 -18.515 13.706 1.00 85.38 96 GLY A N 1
ATOM 781 C CA . GLY A 1 96 ? -2.406 -19.507 13.347 1.00 85.38 96 GLY A CA 1
ATOM 782 C C . GLY A 1 96 ? -1.374 -18.977 12.345 1.00 85.38 96 GLY A C 1
ATOM 783 O O . GLY A 1 96 ? -0.178 -19.197 12.507 1.00 85.38 96 GLY A O 1
ATOM 784 N N . MET A 1 97 ? -1.812 -18.200 11.352 1.00 85.81 97 MET A N 1
ATOM 785 C CA . MET A 1 97 ? -0.917 -17.612 10.351 1.00 85.81 97 MET A CA 1
ATOM 786 C C . MET A 1 97 ? -0.038 -16.511 10.949 1.00 85.81 97 MET A C 1
ATOM 788 O O . MET A 1 97 ? 1.138 -16.413 10.607 1.00 85.81 97 MET A O 1
ATOM 792 N N . ARG A 1 98 ? -0.567 -15.730 11.898 1.00 85.50 98 ARG A N 1
ATOM 793 C CA . ARG A 1 98 ? 0.225 -14.761 12.665 1.00 85.50 98 ARG A CA 1
ATOM 794 C C . ARG A 1 98 ? 1.371 -15.433 13.424 1.00 85.50 98 ARG A C 1
ATOM 796 O O . ARG A 1 98 ? 2.488 -14.937 13.356 1.00 85.50 98 ARG A O 1
ATOM 803 N N . ALA A 1 99 ? 1.114 -16.558 14.092 1.00 87.38 99 ALA A N 1
ATOM 804 C CA . ALA A 1 99 ? 2.155 -17.285 14.818 1.00 87.38 99 ALA A CA 1
ATOM 805 C C . ALA A 1 99 ? 3.280 -17.756 13.882 1.00 87.38 99 ALA A C 1
ATOM 807 O O . ALA A 1 99 ? 4.456 -17.566 14.184 1.00 87.38 99 ALA A O 1
ATOM 808 N N . LEU A 1 100 ? 2.928 -18.293 12.709 1.00 90.50 100 LEU A N 1
ATOM 809 C CA . LEU A 1 100 ? 3.910 -18.691 11.697 1.00 90.50 100 LEU A CA 1
ATOM 810 C C . LEU A 1 100 ? 4.734 -17.495 11.205 1.00 90.50 100 LEU A C 1
ATOM 812 O O . LEU A 1 100 ? 5.961 -17.563 11.183 1.00 90.50 100 LEU A O 1
ATOM 816 N N . LEU A 1 101 ? 4.090 -16.373 10.876 1.00 88.75 101 LEU A N 1
ATOM 817 C CA . LEU A 1 101 ? 4.799 -15.160 10.461 1.00 88.75 101 LEU A CA 1
ATOM 818 C C . LEU A 1 101 ? 5.744 -14.645 11.554 1.00 88.75 101 LEU A C 1
ATOM 820 O O . LEU A 1 101 ? 6.877 -14.282 11.249 1.00 88.75 101 LEU A O 1
ATOM 824 N N . ASP A 1 102 ? 5.327 -14.672 12.820 1.00 88.44 102 ASP A N 1
ATOM 825 C CA . ASP A 1 102 ? 6.178 -14.266 13.941 1.00 88.44 102 ASP A CA 1
ATOM 826 C C . ASP A 1 102 ? 7.415 -15.178 14.071 1.00 88.44 102 ASP A C 1
ATOM 828 O O . ASP A 1 102 ? 8.507 -14.680 14.346 1.00 88.44 102 ASP A O 1
ATOM 832 N N . THR A 1 103 ? 7.289 -16.489 13.817 1.00 92.06 103 THR A N 1
ATOM 833 C CA . THR A 1 103 ? 8.452 -17.402 13.794 1.00 92.06 103 THR A CA 1
ATOM 834 C C . THR A 1 103 ? 9.392 -17.130 12.619 1.00 92.06 103 THR A C 1
ATOM 836 O O . THR A 1 103 ? 10.608 -17.102 12.800 1.00 92.06 103 THR A O 1
ATOM 839 N N . VAL A 1 104 ? 8.851 -16.839 11.431 1.00 92.25 104 VAL A N 1
ATOM 840 C CA . VAL A 1 104 ? 9.653 -16.472 10.251 1.00 92.25 104 VAL A CA 1
ATOM 841 C C . VAL A 1 104 ? 10.426 -15.182 10.511 1.00 92.25 104 VAL A C 1
ATOM 843 O O . VAL A 1 104 ? 11.621 -15.110 10.236 1.00 92.25 104 VAL A O 1
ATOM 846 N N . MET A 1 105 ? 9.773 -14.177 11.098 1.00 90.69 105 MET A N 1
ATOM 847 C CA . MET A 1 105 ? 10.407 -12.900 11.433 1.00 90.69 105 MET A CA 1
ATOM 848 C C . MET A 1 105 ? 11.537 -13.062 12.457 1.00 90.69 105 MET A C 1
ATOM 850 O O . MET A 1 105 ? 12.520 -12.329 12.393 1.00 90.69 105 MET A O 1
ATOM 854 N N . GLN A 1 106 ? 11.431 -14.031 13.371 1.00 92.56 106 GLN A N 1
ATOM 855 C CA . GLN A 1 106 ? 12.501 -14.360 14.320 1.00 92.56 106 GLN A CA 1
ATOM 856 C C . GLN A 1 106 ? 13.681 -15.081 13.657 1.00 92.56 106 GLN A C 1
ATOM 858 O O . GLN A 1 106 ? 14.822 -14.852 14.051 1.00 92.56 106 GLN A O 1
ATOM 863 N N . ALA A 1 107 ? 13.432 -15.913 12.643 1.00 94.25 107 ALA A N 1
ATOM 864 C CA . ALA A 1 107 ? 14.479 -16.610 11.893 1.00 94.25 107 ALA A CA 1
ATOM 865 C C . ALA A 1 107 ? 15.184 -15.713 10.854 1.00 94.25 107 ALA A C 1
ATOM 867 O O . ALA A 1 107 ? 16.324 -15.978 10.465 1.00 94.25 107 ALA A O 1
ATOM 868 N N . LEU A 1 108 ? 14.528 -14.634 10.414 1.00 94.25 108 LEU A N 1
ATOM 869 C CA . LEU A 1 108 ? 14.991 -13.750 9.341 1.00 94.25 108 LEU A CA 1
ATOM 870 C C . LEU A 1 108 ? 16.408 -13.172 9.540 1.00 94.25 108 LEU A C 1
ATOM 872 O O . LEU A 1 108 ? 17.165 -13.176 8.570 1.00 94.25 108 LEU A O 1
ATOM 876 N N . PRO A 1 109 ? 16.840 -12.741 10.745 1.00 93.88 109 PRO A N 1
ATOM 877 C CA . PRO A 1 109 ? 18.214 -12.282 10.960 1.00 93.88 109 PRO A CA 1
ATOM 878 C C . PRO A 1 109 ? 19.258 -13.373 10.689 1.00 93.88 109 PRO A C 1
ATOM 880 O O . PRO A 1 109 ? 20.317 -13.102 10.128 1.00 93.88 109 PRO A O 1
ATOM 883 N N . GLN A 1 110 ? 18.951 -14.620 11.050 1.00 93.06 110 GLN A N 1
ATOM 884 C CA . GLN A 1 110 ? 19.860 -15.750 10.874 1.00 93.06 110 GLN A CA 1
ATOM 885 C C . GLN A 1 110 ? 19.961 -16.150 9.396 1.00 93.06 110 GLN A C 1
ATOM 887 O O . GLN A 1 110 ? 21.060 -16.359 8.882 1.00 93.06 110 GLN A O 1
ATOM 892 N N . VAL A 1 111 ? 18.824 -16.164 8.691 1.00 95.81 111 VAL A N 1
ATOM 893 C CA . VAL A 1 111 ? 18.775 -16.350 7.232 1.00 95.81 111 VAL A CA 1
ATOM 894 C C . VAL A 1 111 ? 19.490 -15.207 6.506 1.00 95.81 111 VAL A C 1
ATOM 896 O O . VAL A 1 111 ? 20.150 -15.448 5.501 1.00 95.81 111 VAL A O 1
ATOM 899 N N . GLY A 1 112 ? 19.428 -13.980 7.031 1.00 95.25 112 GLY A N 1
ATOM 900 C CA . GLY A 1 112 ? 20.123 -12.817 6.477 1.00 95.25 112 GLY A CA 1
ATOM 901 C C . GLY A 1 112 ? 21.639 -13.005 6.381 1.00 95.25 112 GLY A C 1
ATOM 902 O O . GLY A 1 112 ? 22.227 -12.681 5.351 1.00 95.25 112 GLY A O 1
ATOM 903 N N . ASN A 1 113 ? 22.266 -13.608 7.395 1.00 94.69 113 ASN A N 1
ATOM 904 C CA . ASN A 1 113 ? 23.703 -13.905 7.368 1.00 94.69 113 ASN A CA 1
ATOM 905 C C . ASN A 1 113 ? 24.065 -14.909 6.262 1.00 94.69 113 ASN A C 1
ATOM 907 O O . ASN A 1 113 ? 25.047 -14.716 5.545 1.00 94.69 113 ASN A O 1
ATOM 911 N N . LEU A 1 114 ? 23.250 -15.954 6.085 1.00 96.62 114 LEU A N 1
ATOM 912 C CA . LEU A 1 114 ? 23.423 -16.917 4.994 1.00 96.62 114 LEU A CA 1
ATOM 913 C C . LEU A 1 114 ? 23.187 -16.258 3.626 1.00 96.62 114 LEU A C 1
ATOM 915 O O . LEU A 1 114 ? 23.944 -16.489 2.686 1.00 96.62 114 LEU A O 1
ATOM 919 N N . GLY A 1 115 ? 22.169 -15.402 3.528 1.00 97.06 115 GLY A N 1
ATOM 920 C CA . GLY A 1 115 ? 21.854 -14.645 2.320 1.00 97.06 115 GLY A CA 1
ATOM 921 C C . GLY A 1 115 ? 22.985 -13.709 1.894 1.00 97.06 115 GLY A C 1
ATOM 922 O O . GLY A 1 115 ? 23.272 -13.610 0.704 1.00 97.06 115 GLY A O 1
ATOM 923 N N . LEU A 1 116 ? 23.677 -13.076 2.847 1.00 97.06 116 LEU A N 1
ATOM 924 C CA . LEU A 1 116 ? 24.842 -12.235 2.563 1.00 97.06 116 LEU A CA 1
ATOM 925 C C . LEU A 1 116 ? 25.988 -13.050 1.944 1.00 97.06 116 LEU A C 1
ATOM 927 O O . LEU A 1 116 ? 26.567 -12.635 0.941 1.00 97.06 116 LEU A O 1
ATOM 931 N N . LEU A 1 117 ? 26.285 -14.225 2.508 1.00 97.00 117 LEU A N 1
ATOM 932 C CA . LEU A 1 117 ? 27.290 -15.132 1.952 1.00 97.00 117 LEU A CA 1
ATOM 933 C C . LEU A 1 117 ? 26.905 -15.582 0.534 1.00 97.00 117 LEU A C 1
ATOM 935 O O . LEU A 1 117 ? 27.748 -15.609 -0.360 1.00 97.00 117 LEU A O 1
ATOM 939 N N . PHE A 1 118 ? 25.626 -15.893 0.318 1.00 97.69 118 PHE A N 1
ATOM 940 C CA . PHE A 1 118 ? 25.115 -16.297 -0.990 1.00 97.69 118 PHE A CA 1
ATOM 941 C C . PHE A 1 118 ? 25.212 -15.169 -2.029 1.00 97.69 118 PHE A C 1
ATOM 943 O O . PHE A 1 118 ? 25.610 -15.407 -3.167 1.00 97.69 118 PHE A O 1
ATOM 950 N N . MET A 1 119 ? 24.945 -13.924 -1.626 1.00 97.94 119 MET A N 1
ATOM 951 C CA . MET A 1 119 ? 25.148 -12.748 -2.477 1.00 97.94 119 MET A CA 1
ATOM 952 C C . MET A 1 119 ? 26.621 -12.530 -2.837 1.00 97.94 119 MET A C 1
ATOM 954 O O . MET A 1 119 ? 26.919 -12.224 -3.989 1.00 97.94 119 MET A O 1
ATOM 958 N N . LEU A 1 120 ? 27.552 -12.730 -1.896 1.00 97.81 120 LEU A N 1
ATOM 959 C CA . LEU A 1 120 ? 28.989 -12.658 -2.183 1.00 97.81 120 LEU A CA 1
ATOM 960 C C . LEU A 1 120 ? 29.407 -13.722 -3.205 1.00 97.81 120 LEU A C 1
ATOM 962 O O . LEU A 1 120 ? 30.166 -13.432 -4.128 1.00 97.81 120 LEU A O 1
ATOM 966 N N . LEU A 1 121 ? 28.886 -14.941 -3.063 1.00 97.94 121 LEU A N 1
ATOM 967 C CA . LEU A 1 121 ? 29.138 -16.021 -4.009 1.00 97.94 121 LEU A CA 1
ATOM 968 C C . LEU A 1 121 ? 28.655 -15.637 -5.412 1.00 97.94 121 LEU A C 1
ATOM 970 O O . LEU A 1 121 ? 29.428 -15.733 -6.364 1.00 97.94 121 LEU A O 1
ATOM 974 N N . PHE A 1 122 ? 27.422 -15.141 -5.544 1.00 97.94 122 PHE A N 1
ATOM 975 C CA . PHE A 1 122 ? 26.923 -14.657 -6.831 1.00 97.94 122 PHE A CA 1
ATOM 976 C C . PHE A 1 122 ? 27.755 -13.516 -7.400 1.00 97.94 122 PHE A C 1
ATOM 978 O O . PHE A 1 122 ? 27.997 -13.504 -8.601 1.00 97.94 122 PHE A O 1
ATOM 985 N N . PHE A 1 123 ? 28.236 -12.598 -6.566 1.00 98.12 123 PHE A N 1
ATOM 986 C CA . PHE A 1 123 ? 29.105 -11.518 -7.019 1.00 98.12 123 PHE A CA 1
ATOM 987 C C . PHE A 1 123 ? 30.415 -12.046 -7.626 1.00 98.12 123 PHE A C 1
ATOM 989 O O . PHE A 1 123 ? 30.790 -11.633 -8.722 1.00 98.12 123 PHE A O 1
ATOM 996 N N . ILE A 1 124 ? 31.076 -13.002 -6.963 1.00 98.25 124 ILE A N 1
ATOM 997 C CA . ILE A 1 124 ? 32.315 -13.618 -7.465 1.00 98.25 124 ILE A CA 1
ATOM 998 C C . ILE A 1 124 ? 32.058 -14.337 -8.795 1.00 98.25 124 ILE A C 1
ATOM 1000 O O . ILE A 1 124 ? 32.785 -14.118 -9.763 1.00 98.25 124 ILE A O 1
ATOM 1004 N N . TYR A 1 125 ? 31.011 -15.164 -8.869 1.00 97.81 125 TYR A N 1
ATOM 1005 C CA . TYR A 1 125 ? 30.687 -15.889 -10.100 1.00 97.81 125 TYR A CA 1
ATOM 1006 C C . TYR A 1 125 ? 30.226 -14.971 -11.233 1.00 97.81 125 TYR A C 1
ATOM 1008 O O . TYR A 1 125 ? 30.544 -15.245 -12.386 1.00 97.81 125 TYR A O 1
ATOM 1016 N N . ALA A 1 126 ? 29.525 -13.876 -10.935 1.00 98.00 126 ALA A N 1
ATOM 1017 C CA . ALA A 1 126 ? 29.152 -12.884 -11.937 1.00 98.00 126 ALA A CA 1
ATOM 1018 C C . ALA A 1 126 ? 30.391 -12.185 -12.517 1.00 98.00 126 ALA A C 1
ATOM 1020 O O . ALA A 1 126 ? 30.497 -12.065 -13.734 1.00 98.00 126 ALA A O 1
ATOM 1021 N N . ALA A 1 127 ? 31.352 -11.789 -11.674 1.00 97.62 127 ALA A N 1
ATOM 1022 C CA . ALA A 1 127 ? 32.610 -11.197 -12.132 1.00 97.62 127 ALA A CA 1
ATOM 1023 C C . ALA A 1 127 ? 33.414 -12.178 -12.999 1.00 97.62 127 ALA A C 1
ATOM 1025 O O . ALA A 1 127 ? 33.828 -11.832 -14.102 1.00 97.62 127 ALA A O 1
ATOM 1026 N N . LEU A 1 128 ? 33.555 -13.430 -12.548 1.00 97.81 128 LEU A N 1
ATOM 1027 C CA . LEU A 1 128 ? 34.188 -14.485 -13.344 1.00 97.81 128 LEU A CA 1
ATOM 1028 C C . LEU A 1 128 ? 33.448 -14.731 -14.664 1.00 97.81 128 LEU A C 1
ATOM 1030 O O . LEU A 1 128 ? 34.088 -14.935 -15.689 1.00 97.81 128 LEU A O 1
ATOM 1034 N N . GLY A 1 129 ? 32.115 -14.690 -14.656 1.00 97.19 129 GLY A N 1
ATOM 1035 C CA . GLY A 1 129 ? 31.297 -14.845 -15.854 1.00 97.19 129 GLY A CA 1
ATOM 1036 C C . GLY A 1 129 ? 31.540 -13.738 -16.878 1.00 97.19 129 GLY A C 1
ATOM 1037 O O . GLY A 1 129 ? 31.682 -14.033 -18.060 1.00 97.19 129 GLY A O 1
ATOM 1038 N N . VAL A 1 130 ? 31.659 -12.482 -16.440 1.00 96.69 130 VAL A N 1
ATOM 1039 C CA . VAL A 1 130 ? 31.995 -11.359 -17.331 1.00 96.69 130 VAL A CA 1
ATOM 1040 C C . VAL A 1 130 ? 33.408 -11.510 -17.900 1.00 96.69 130 VAL A C 1
ATOM 1042 O O . VAL A 1 130 ? 33.601 -11.309 -19.095 1.00 96.69 130 VAL A O 1
ATOM 1045 N N . GLU A 1 131 ? 34.381 -11.922 -17.087 1.00 95.75 131 GLU A N 1
ATOM 1046 C CA . GLU A 1 131 ? 35.765 -12.119 -17.543 1.00 95.75 131 GLU A CA 1
ATOM 1047 C C . GLU A 1 131 ? 35.907 -13.285 -18.535 1.00 95.75 131 GLU A C 1
ATOM 1049 O O . GLU A 1 131 ? 36.604 -13.172 -19.544 1.00 95.75 131 GLU A O 1
ATOM 1054 N N . LEU A 1 132 ? 35.232 -14.410 -18.279 1.00 95.44 132 LEU A N 1
ATOM 1055 C CA . LEU A 1 132 ? 35.346 -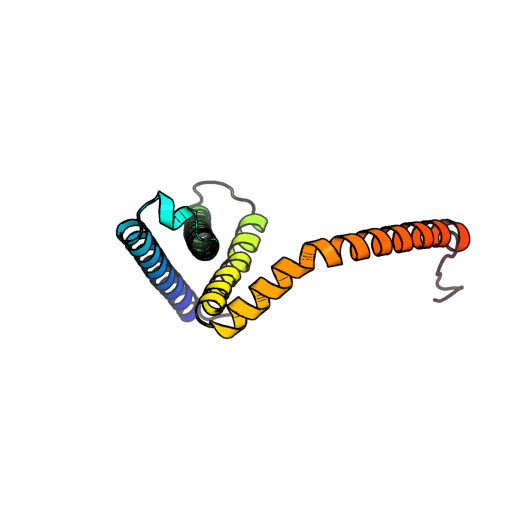15.619 -19.101 1.00 95.44 132 LEU A CA 1
ATOM 1056 C C . LEU A 1 132 ? 34.452 -15.586 -20.344 1.00 95.44 132 LEU A C 1
ATOM 1058 O O . LEU A 1 132 ? 34.841 -16.088 -21.397 1.00 95.44 132 LEU A O 1
ATOM 1062 N N . PHE A 1 133 ? 33.255 -15.017 -20.223 1.00 93.44 133 PHE A N 1
ATOM 1063 C CA . PHE A 1 133 ? 32.192 -15.133 -21.222 1.00 93.44 133 PHE A CA 1
ATOM 1064 C C . PHE A 1 133 ? 31.718 -13.784 -21.770 1.00 93.44 133 PHE A C 1
ATOM 1066 O O . PHE A 1 133 ? 30.893 -13.760 -22.676 1.00 93.44 133 PHE A O 1
ATOM 1073 N N . GLY A 1 134 ? 32.254 -12.654 -21.297 1.00 91.31 134 GLY A N 1
ATOM 1074 C CA . GLY A 1 134 ? 31.811 -11.319 -21.719 1.00 91.31 134 GLY A CA 1
ATOM 1075 C C . GLY A 1 134 ? 32.100 -10.964 -23.181 1.00 91.31 134 GLY A C 1
ATOM 1076 O O . GLY A 1 134 ? 31.580 -9.967 -23.669 1.00 91.31 134 GLY A O 1
ATOM 1077 N N . LYS A 1 135 ? 32.917 -11.761 -23.880 1.00 87.75 135 LYS A N 1
ATOM 1078 C CA . LYS A 1 135 ? 33.230 -11.591 -25.312 1.00 87.75 135 LYS A CA 1
ATOM 1079 C C . LYS A 1 135 ? 32.465 -12.549 -26.229 1.00 87.75 135 LYS A C 1
ATOM 1081 O O . LYS A 1 135 ? 32.704 -12.539 -27.431 1.00 87.75 135 LYS A O 1
ATOM 1086 N N . LEU A 1 136 ? 31.613 -13.413 -25.678 1.00 87.56 136 LEU A N 1
ATOM 1087 C CA . LEU A 1 136 ? 30.766 -14.280 -26.491 1.00 87.56 136 LEU A CA 1
ATOM 1088 C C . LEU A 1 136 ? 29.631 -13.443 -27.078 1.00 87.56 136 LEU A C 1
ATOM 1090 O O . LEU A 1 136 ? 28.822 -12.879 -26.344 1.00 87.56 136 LEU A O 1
ATOM 1094 N N . GLU A 1 137 ? 29.582 -13.374 -28.402 1.00 88.44 137 GLU A N 1
ATOM 1095 C CA . GLU A 1 137 ? 28.511 -12.722 -29.145 1.00 88.44 137 GLU A CA 1
ATOM 1096 C C . GLU A 1 137 ? 27.615 -13.787 -29.775 1.00 88.44 137 GLU A C 1
ATOM 1098 O O . GLU A 1 137 ? 28.091 -14.692 -30.460 1.00 88.44 137 GLU A O 1
ATOM 1103 N N . CYS A 1 138 ? 26.311 -13.663 -29.547 1.00 87.44 138 CYS A N 1
ATOM 1104 C CA . CYS A 1 138 ? 25.305 -14.429 -30.269 1.00 87.44 138 CYS A CA 1
ATOM 1105 C C . CYS A 1 138 ? 24.925 -13.627 -31.516 1.00 87.44 138 CYS A C 1
ATOM 1107 O O . CYS A 1 138 ? 24.436 -12.503 -31.397 1.00 87.44 138 CYS A O 1
ATOM 1109 N N . SER A 1 139 ? 25.168 -14.190 -32.696 1.00 87.44 139 SER A N 1
ATOM 1110 C CA . SER A 1 139 ? 24.866 -13.570 -33.994 1.00 87.44 139 SER A CA 1
ATOM 1111 C C . SER A 1 139 ? 24.053 -14.542 -34.844 1.00 87.44 139 SER A C 1
ATOM 1113 O O . SER A 1 139 ? 24.010 -15.732 -34.544 1.00 87.44 139 SER A O 1
ATOM 1115 N N . ASP A 1 140 ? 23.448 -14.070 -35.931 1.00 87.00 140 ASP A N 1
ATOM 1116 C CA . ASP A 1 140 ? 22.719 -14.935 -36.868 1.00 87.00 140 ASP A CA 1
ATOM 1117 C C . ASP A 1 140 ? 23.625 -16.040 -37.461 1.00 87.00 140 ASP A C 1
ATOM 1119 O O . ASP A 1 140 ? 23.148 -17.124 -37.793 1.00 87.00 140 ASP A O 1
ATOM 1123 N N . GLU A 1 141 ? 24.942 -15.800 -37.535 1.00 86.56 141 GLU A N 1
ATOM 1124 C CA . GLU A 1 141 ? 25.950 -16.793 -37.950 1.00 86.56 141 GLU A CA 1
ATOM 1125 C C . GLU A 1 141 ? 26.377 -17.753 -36.819 1.00 86.56 141 GLU A C 1
ATOM 1127 O O . GLU A 1 141 ? 26.805 -18.871 -37.099 1.00 86.56 141 GLU A O 1
ATOM 1132 N N . ASN A 1 142 ? 26.226 -17.344 -35.552 1.00 82.88 142 ASN A N 1
ATOM 1133 C CA . ASN A 1 142 ? 26.561 -18.118 -34.349 1.00 82.88 142 ASN A CA 1
ATOM 1134 C C . ASN A 1 142 ? 25.369 -18.099 -33.373 1.00 82.88 142 ASN A C 1
ATOM 1136 O O . ASN A 1 142 ? 25.391 -17.340 -32.394 1.00 82.88 142 ASN A O 1
ATOM 1140 N N . PRO A 1 143 ? 24.308 -18.879 -33.651 1.00 80.88 143 PRO A N 1
ATOM 1141 C CA . PRO A 1 143 ? 23.114 -18.883 -32.823 1.00 80.88 143 PRO A CA 1
ATOM 1142 C C . PRO A 1 143 ? 23.387 -19.496 -31.444 1.00 80.88 143 PRO A C 1
ATOM 1144 O O . PRO A 1 143 ? 24.052 -20.528 -31.318 1.00 80.88 143 PRO A O 1
ATOM 1147 N N . CYS A 1 144 ? 22.824 -18.839 -30.434 1.00 80.50 144 CYS A N 1
ATOM 1148 C CA . CYS A 1 144 ? 22.672 -19.300 -29.059 1.00 80.50 144 CYS A CA 1
ATOM 1149 C C . CYS A 1 144 ? 21.213 -19.756 -28.858 1.00 80.50 144 CYS A C 1
ATOM 1151 O O . CYS A 1 144 ? 21.008 -20.712 -28.088 1.00 80.50 144 CYS A O 1
#

InterPro domains:
  IPR005821 Ion transport domain [PF00520] (2-137)
  IPR027359 Voltage-dependent channel domain superfamily [G3DSA:1.20.120.350] (1-98)
  IPR043203 Voltage-gated cation channel calcium and sodium [PTHR10037] (1-142)

Radius of gyration: 23.7 Å; chains: 1; bounding box: 58×40×62 Å

Sequence (144 aa):
YNQPRSLDLALKYCNYFFTSMFVLEAVLKLIAFGFRRFFKDRWNQLDLAIVLLSVMGITLEEIEISAALPINPTIIRIMRVLRIARVLKLLKMATGMRALLDTVMQALPQVGNLGLLFMLLFFIYAALGVELFGKLECSDENPC

Organism: NCBI:txid451742

Foldseek 3Di:
DPDDPVVVVVVLVVLVVVLVVLVVVLVVVCVVLPDPRLVVDPLSVLSVVLSVLSVVLNVVVVCVVVVVDDDDVVVNVVSVVSNCSVVVNVCVVPPVSVVVVVVCVVCVVVVVVVVVVVVVVVVVVVVVCCVPPVPDDADPVRHD

Secondary structure (DSSP, 8-state):
----HHHHHHHHHHHHHHHHHHHHHHHHHHHHHHHHHHTT-HHHHHHHHHHHHHHHHHHHHHHHHTTSS---HHHHHHHHHHGGGGGHHHHHH-HHHHHHHHHHHHHHHHHHHHHHHHHHHHHHHHHHHHHHHTT---BTTB--

pLDDT: mean 88.67, std 6.95, range [49.53, 98.25]